Protein AF-A0A7K0SH88-F1 (afdb_monomer_lite)

Secondary structure (DSSP, 8-state):
-----S-THHHHHHHHHHHHHT--B--SSTT-B-THHHHHHHHHHHTTS--EEEEE-SSTT--EEEEE---

Foldseek 3Di:
DPPPPVDCVVVVVVLVVQVVVCVQDCPPDLPGRLCLSVVVSVVVVCPPVPWDWDWDPPDVSRIDIDTDDDD

Structure (mmCIF, N/CA/C/O backbone):
data_AF-A0A7K0SH88-F1
#
_entry.id   AF-A0A7K0SH88-F1
#
loop_
_atom_site.group_PDB
_atom_site.id
_atom_site.type_symbol
_atom_site.label_atom_id
_atom_site.label_alt_id
_atom_site.label_comp_id
_atom_site.label_asym_id
_atom_site.label_entity_id
_atom_site.label_seq_id
_atom_site.pdbx_PDB_ins_code
_atom_site.Cartn_x
_atom_site.Cartn_y
_atom_site.Cartn_z
_atom_site.occupancy
_atom_site.B_iso_or_equiv
_atom_site.auth_seq_id
_atom_site.auth_comp_id
_atom_site.auth_asym_id
_atom_site.auth_atom_id
_atom_site.pdbx_PDB_model_num
ATOM 1 N N . MET A 1 1 ? -20.523 0.735 12.993 1.00 37.12 1 MET A N 1
ATOM 2 C CA . MET A 1 1 ? -20.041 1.311 14.266 1.00 37.12 1 MET A CA 1
ATOM 3 C C . MET A 1 1 ? -18.530 1.280 14.219 1.00 37.12 1 MET A C 1
ATOM 5 O O . MET A 1 1 ? -17.983 0.186 14.166 1.00 37.12 1 MET A O 1
ATOM 9 N N . ALA A 1 2 ? -17.883 2.445 14.150 1.00 49.44 2 ALA A N 1
ATOM 10 C CA . ALA A 1 2 ? -16.435 2.529 14.287 1.00 49.44 2 ALA A CA 1
ATOM 11 C C . ALA A 1 2 ? -16.082 2.055 15.698 1.00 49.44 2 ALA A C 1
ATOM 13 O O . ALA A 1 2 ? -16.623 2.559 16.683 1.00 49.44 2 ALA A O 1
ATOM 14 N N . LYS A 1 3 ? -15.275 1.005 15.784 1.00 54.66 3 LYS A N 1
ATOM 15 C CA . LYS A 1 3 ? -14.805 0.476 17.054 1.00 54.66 3 LYS A CA 1
ATOM 16 C C . LYS A 1 3 ? -13.711 1.433 17.509 1.00 54.66 3 LYS A C 1
ATOM 18 O O . LYS A 1 3 ? -12.597 1.352 17.012 1.00 54.66 3 LYS A O 1
ATOM 23 N N . THR A 1 4 ? -14.040 2.386 18.375 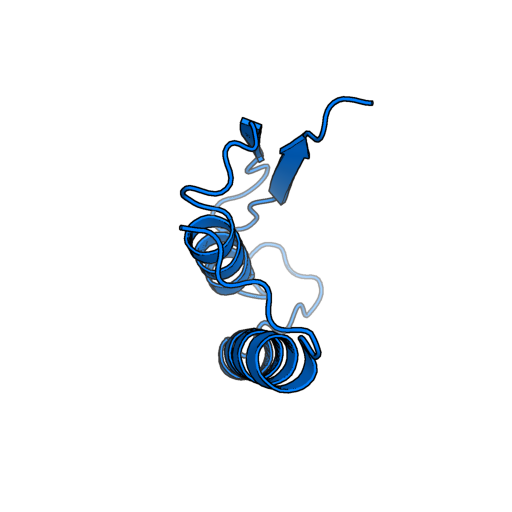1.00 56.75 4 THR A N 1
ATOM 24 C CA . THR A 1 4 ? -13.026 3.231 19.008 1.00 56.75 4 THR A CA 1
ATOM 25 C C . THR A 1 4 ? -12.200 2.320 19.910 1.00 56.75 4 THR A C 1
ATOM 27 O O . THR A 1 4 ? -12.618 1.963 21.009 1.00 56.75 4 THR A O 1
ATOM 30 N N . LEU A 1 5 ? -11.086 1.820 19.385 1.00 60.94 5 LEU A N 1
ATOM 31 C CA . LEU A 1 5 ? -10.048 1.202 20.187 1.00 60.94 5 LEU A CA 1
ATOM 32 C C . LEU A 1 5 ? -9.327 2.357 20.880 1.00 60.94 5 LEU A C 1
ATOM 34 O O . LEU A 1 5 ? -8.625 3.121 20.225 1.00 60.94 5 LEU A O 1
ATOM 38 N N . ASP A 1 6 ? -9.507 2.491 22.194 1.00 76.50 6 ASP A N 1
ATOM 39 C CA . ASP A 1 6 ? -8.763 3.472 23.002 1.00 76.50 6 ASP A CA 1
ATOM 40 C C . ASP A 1 6 ? -7.232 3.240 22.927 1.00 76.50 6 ASP A C 1
ATOM 42 O O . ASP A 1 6 ? -6.448 4.113 23.292 1.00 76.50 6 ASP A O 1
ATOM 46 N N . ASP A 1 7 ? -6.811 2.085 22.391 1.00 87.62 7 ASP A N 1
ATOM 47 C CA . ASP A 1 7 ? -5.447 1.766 21.970 1.00 87.62 7 ASP A CA 1
ATOM 48 C C . ASP A 1 7 ? -5.437 1.090 20.574 1.00 87.62 7 ASP A C 1
ATOM 50 O O . ASP A 1 7 ? -5.831 -0.077 20.458 1.00 87.62 7 ASP A O 1
ATOM 54 N N . PRO A 1 8 ? -4.961 1.766 19.507 1.00 91.25 8 PRO A N 1
ATOM 55 C CA . PRO A 1 8 ? -4.911 1.207 18.156 1.00 91.25 8 PRO A CA 1
ATOM 56 C C . PRO A 1 8 ? -3.727 0.250 17.938 1.00 91.25 8 PRO A C 1
ATOM 58 O O . PRO A 1 8 ? -3.557 -0.267 16.836 1.00 91.25 8 PRO A O 1
ATOM 61 N N . THR A 1 9 ? -2.879 0.003 18.946 1.00 95.50 9 THR A N 1
ATOM 62 C CA . THR A 1 9 ? -1.616 -0.739 18.781 1.00 95.50 9 THR A CA 1
ATOM 63 C C . THR A 1 9 ? -1.818 -2.119 18.162 1.00 95.50 9 THR A C 1
ATOM 65 O O . THR A 1 9 ? -1.054 -2.504 17.275 1.00 95.50 9 THR A O 1
ATOM 68 N N . ALA A 1 10 ? -2.844 -2.862 18.588 1.00 95.38 10 ALA A N 1
ATOM 69 C CA . ALA A 1 10 ? -3.130 -4.187 18.040 1.00 95.38 10 ALA A CA 1
ATOM 70 C C . ALA A 1 10 ? -3.507 -4.118 16.550 1.00 95.38 10 ALA A C 1
ATOM 72 O O . ALA A 1 10 ? -2.899 -4.806 15.733 1.00 95.38 10 ALA A O 1
ATOM 73 N N . GLU A 1 11 ? -4.435 -3.228 16.196 1.00 94.56 11 GLU A N 1
ATOM 74 C CA . GLU A 1 11 ? -4.887 -3.007 14.818 1.00 94.56 11 GLU A CA 1
ATOM 75 C C . GLU A 1 11 ? -3.732 -2.559 13.911 1.00 94.56 11 GLU A C 1
ATOM 77 O O . GLU A 1 11 ? -3.475 -3.165 12.871 1.00 94.56 11 GLU A O 1
ATOM 82 N N . VAL A 1 12 ? -2.964 -1.554 14.338 1.00 96.00 12 VAL A N 1
ATOM 83 C CA . VAL A 1 12 ? -1.798 -1.061 13.591 1.00 96.00 12 VAL A CA 1
ATOM 84 C C . VAL A 1 12 ? -0.758 -2.166 13.410 1.00 96.00 12 VAL A C 1
ATOM 86 O O . VAL A 1 12 ? -0.174 -2.290 12.332 1.00 96.00 12 VAL A O 1
ATOM 89 N N . THR A 1 13 ? -0.534 -2.997 14.432 1.00 97.38 13 THR A N 1
ATOM 90 C CA . THR A 1 13 ? 0.396 -4.131 14.342 1.00 97.38 13 THR A CA 1
ATOM 91 C C . THR A 1 13 ? -0.078 -5.161 13.319 1.00 97.38 13 THR A C 1
ATOM 93 O O . THR A 1 13 ? 0.736 -5.649 12.534 1.00 97.38 13 THR A O 1
ATOM 96 N N . GLU A 1 14 ? -1.371 -5.482 13.285 1.00 97.31 14 GLU A N 1
ATOM 97 C CA . GLU A 1 14 ? -1.950 -6.405 12.301 1.00 97.31 14 GLU A CA 1
ATOM 98 C C . GLU A 1 14 ? -1.788 -5.878 10.870 1.00 97.31 14 GLU A C 1
ATOM 100 O O . GLU A 1 14 ? -1.282 -6.597 10.001 1.00 97.31 14 GLU A O 1
ATOM 105 N N . VAL A 1 15 ? -2.125 -4.605 10.641 1.00 97.38 15 VAL A N 1
ATOM 106 C CA . VAL A 1 15 ? -1.976 -3.946 9.336 1.00 97.38 15 VAL A CA 1
ATOM 107 C C . VAL A 1 15 ? -0.507 -3.924 8.903 1.00 97.38 15 VAL A C 1
ATOM 109 O O . VAL A 1 15 ? -0.178 -4.335 7.788 1.00 97.38 15 VAL A O 1
ATOM 112 N 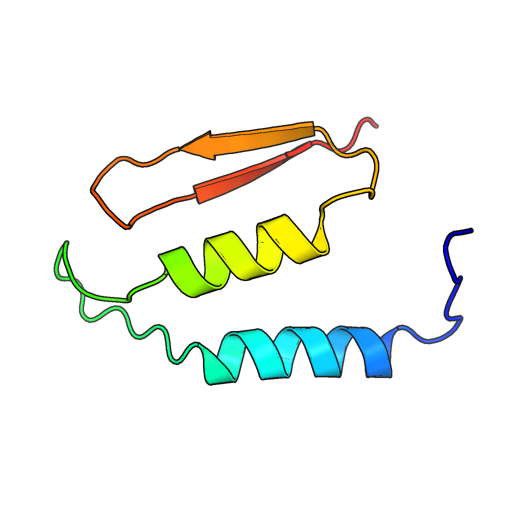N . LEU A 1 16 ? 0.407 -3.524 9.792 1.00 98.31 16 LEU A N 1
ATOM 113 C CA . LEU A 1 16 ? 1.844 -3.484 9.509 1.00 98.31 16 LEU A CA 1
ATOM 114 C C . LEU A 1 16 ? 2.403 -4.870 9.166 1.00 98.31 16 LEU A C 1
ATOM 116 O O . LEU A 1 16 ? 3.166 -5.014 8.208 1.00 98.31 16 LEU A O 1
ATOM 120 N N . GLN A 1 17 ? 2.022 -5.907 9.914 1.00 98.62 17 GLN A N 1
ATOM 121 C CA . GLN A 1 17 ? 2.439 -7.275 9.609 1.00 98.62 17 GLN A CA 1
ATOM 122 C C . GLN A 1 17 ? 1.953 -7.722 8.230 1.00 98.62 17 GLN A C 1
ATOM 124 O O . GLN A 1 17 ? 2.689 -8.414 7.525 1.00 98.62 17 GLN A O 1
ATOM 129 N N . ALA A 1 18 ? 0.742 -7.336 7.833 1.00 98.62 18 ALA A N 1
ATOM 130 C CA . ALA A 1 18 ? 0.202 -7.672 6.526 1.00 98.62 18 ALA A CA 1
ATOM 131 C C . ALA A 1 18 ? 0.990 -6.983 5.388 1.00 98.62 18 ALA A C 1
ATOM 133 O O . ALA A 1 18 ? 1.376 -7.657 4.432 1.00 98.62 18 ALA A O 1
ATOM 134 N N . PHE A 1 19 ? 1.377 -5.709 5.543 1.00 98.38 19 PHE A N 1
ATOM 135 C CA . PHE A 1 19 ? 2.309 -5.042 4.617 1.00 98.38 19 PHE A CA 1
ATOM 136 C C . PHE A 1 19 ? 3.671 -5.742 4.528 1.00 98.38 19 PHE A C 1
ATOM 138 O O . PHE A 1 19 ? 4.186 -5.950 3.430 1.00 98.38 19 PHE A O 1
ATOM 145 N N . ILE A 1 20 ? 4.258 -6.140 5.661 1.00 98.25 20 ILE A N 1
ATOM 146 C CA . ILE A 1 20 ? 5.551 -6.845 5.680 1.00 98.25 20 ILE A CA 1
ATOM 147 C C . ILE A 1 20 ? 5.451 -8.175 4.920 1.00 98.25 20 ILE A C 1
ATOM 149 O O . ILE A 1 20 ? 6.330 -8.503 4.121 1.00 98.25 20 ILE A O 1
ATOM 153 N N . ARG A 1 21 ? 4.363 -8.930 5.115 1.00 98.44 21 ARG A N 1
ATOM 154 C CA . ARG A 1 21 ? 4.133 -10.213 4.430 1.00 98.44 21 ARG A CA 1
ATOM 155 C C . ARG A 1 21 ? 3.915 -10.068 2.925 1.00 98.44 21 ARG A C 1
ATOM 157 O O . ARG A 1 21 ? 4.218 -11.013 2.202 1.00 98.44 21 ARG A O 1
ATOM 164 N N . ASN A 1 22 ? 3.469 -8.907 2.435 1.00 98.31 22 ASN A N 1
ATOM 165 C CA . ASN A 1 22 ? 3.411 -8.646 0.992 1.00 98.31 22 ASN A CA 1
ATOM 166 C C . ASN A 1 22 ? 4.794 -8.679 0.327 1.00 98.31 22 ASN A C 1
ATOM 168 O O . ASN A 1 22 ? 4.854 -8.794 -0.903 1.00 98.31 22 ASN A O 1
ATOM 172 N N . ALA A 1 23 ? 5.876 -8.566 1.112 1.00 97.62 23 ALA A N 1
ATOM 173 C CA . ALA A 1 23 ? 7.261 -8.692 0.667 1.00 97.62 23 ALA A CA 1
ATOM 174 C C . ALA A 1 23 ? 7.551 -7.844 -0.583 1.00 97.62 23 ALA A C 1
ATOM 176 O O . ALA A 1 23 ? 8.136 -8.318 -1.556 1.00 97.62 23 ALA A O 1
ATOM 177 N N . CYS A 1 24 ? 7.067 -6.598 -0.587 1.00 97.12 24 CYS A N 1
ATOM 178 C CA . CYS A 1 24 ? 7.269 -5.698 -1.715 1.00 97.12 24 CYS A CA 1
ATOM 179 C C . CYS A 1 24 ? 8.692 -5.131 -1.670 1.00 97.12 24 CYS A C 1
ATOM 181 O O . CYS A 1 24 ? 9.005 -4.332 -0.789 1.00 97.12 24 CYS A O 1
ATOM 183 N N . VAL A 1 25 ? 9.556 -5.558 -2.595 1.00 96.12 25 VAL A N 1
ATOM 184 C CA . VAL A 1 25 ? 10.974 -5.162 -2.651 1.00 96.12 25 VAL A CA 1
ATOM 185 C C . VAL A 1 25 ? 11.267 -4.519 -4.000 1.00 96.12 25 VAL A C 1
ATOM 187 O O . VAL A 1 25 ? 11.328 -5.202 -5.020 1.00 96.12 25 VAL A O 1
ATOM 190 N N . ASN A 1 26 ? 11.411 -3.197 -4.000 1.00 93.00 26 ASN A N 1
ATOM 191 C CA . ASN A 1 26 ? 11.715 -2.407 -5.189 1.00 93.00 26 ASN A CA 1
ATOM 192 C C . ASN A 1 26 ? 13.234 -2.381 -5.419 1.00 93.00 26 ASN A C 1
ATOM 194 O O . ASN A 1 26 ? 13.970 -1.809 -4.615 1.00 93.00 26 ASN A O 1
ATOM 198 N N . ASP A 1 27 ? 13.693 -2.997 -6.508 1.00 96.44 27 ASP A N 1
ATOM 199 C CA . ASP A 1 27 ? 15.107 -3.023 -6.915 1.00 96.44 27 ASP A CA 1
ATOM 200 C C . ASP A 1 27 ? 15.493 -1.892 -7.891 1.00 96.44 27 ASP A C 1
ATOM 202 O O . ASP A 1 27 ? 16.635 -1.816 -8.342 1.00 96.44 27 ASP A O 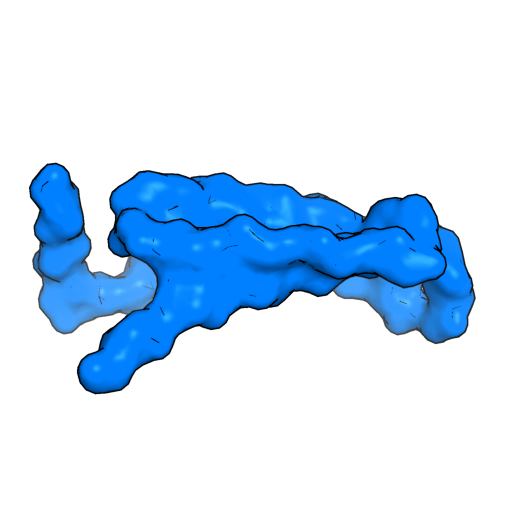1
ATOM 206 N N . GLY A 1 28 ? 14.550 -0.999 -8.204 1.00 94.50 28 GLY A N 1
ATOM 207 C CA . GLY A 1 28 ? 14.721 0.131 -9.114 1.00 94.50 28 GLY A CA 1
ATOM 208 C C . GLY A 1 28 ? 14.287 -0.132 -10.559 1.00 94.50 28 GLY A C 1
ATOM 209 O O . GLY A 1 28 ? 14.267 0.811 -11.351 1.00 94.50 28 GLY A O 1
ATOM 210 N N . THR A 1 29 ? 13.922 -1.364 -10.924 1.00 95.62 29 THR A N 1
ATOM 211 C CA . THR A 1 29 ? 13.375 -1.676 -12.255 1.00 95.62 29 THR A CA 1
ATOM 212 C C . THR A 1 29 ? 11.851 -1.460 -12.326 1.00 95.62 29 THR A C 1
ATOM 214 O O . THR A 1 29 ? 11.171 -1.576 -11.307 1.00 95.62 29 THR A O 1
ATOM 217 N N . PRO A 1 30 ? 11.273 -1.133 -13.504 1.00 93.88 30 PRO A N 1
ATOM 218 C CA .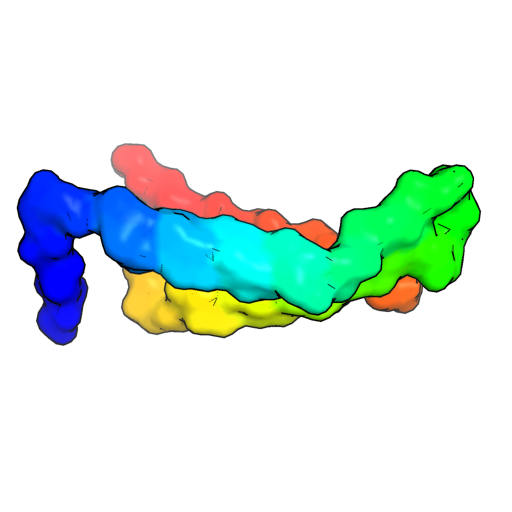 PRO A 1 30 ? 9.839 -0.829 -13.621 1.00 93.88 30 PRO A CA 1
ATOM 219 C C . PRO A 1 30 ? 8.895 -1.963 -13.195 1.00 93.88 30 PRO A C 1
ATOM 221 O O . PRO A 1 30 ? 7.823 -1.686 -12.659 1.00 93.88 30 PRO A O 1
ATOM 224 N N . ASP A 1 31 ? 9.305 -3.214 -13.417 1.00 94.94 31 ASP A N 1
ATOM 225 C CA . ASP A 1 31 ? 8.504 -4.420 -13.171 1.00 94.94 31 ASP A CA 1
ATOM 226 C C . ASP A 1 31 ? 8.750 -5.060 -11.789 1.00 94.94 31 ASP A C 1
ATOM 228 O O . ASP A 1 31 ? 8.157 -6.095 -11.473 1.00 94.94 31 ASP A O 1
ATOM 232 N N . SER A 1 32 ? 9.635 -4.492 -10.957 1.00 94.56 32 SER A N 1
ATOM 233 C CA . SER A 1 32 ? 9.927 -5.026 -9.621 1.00 94.56 32 SER A CA 1
ATOM 234 C C . SER A 1 32 ? 9.005 -4.461 -8.540 1.00 94.56 32 SER A C 1
ATOM 236 O O . SER A 1 32 ? 8.017 -3.780 -8.817 1.00 94.56 32 SER A O 1
ATOM 238 N N . GLY A 1 33 ? 9.282 -4.793 -7.276 1.00 94.75 33 GLY A N 1
ATOM 239 C CA . GLY A 1 33 ? 8.517 -4.291 -6.140 1.00 94.75 33 GLY A CA 1
ATOM 240 C C . GLY A 1 33 ? 7.239 -5.072 -5.885 1.00 94.75 33 GLY A C 1
ATOM 241 O O . GLY A 1 33 ? 7.065 -5.617 -4.798 1.00 94.75 33 GLY A O 1
ATOM 242 N N . GLY A 1 34 ? 6.357 -5.186 -6.877 1.00 96.06 34 GLY A N 1
ATOM 243 C CA . GLY A 1 34 ? 5.037 -5.791 -6.694 1.00 96.06 34 GLY A CA 1
ATOM 244 C C . GLY A 1 34 ? 4.162 -5.005 -5.714 1.00 96.06 34 GLY A C 1
ATOM 245 O O . GLY A 1 34 ? 3.309 -5.596 -5.046 1.00 96.06 34 GLY A O 1
ATOM 246 N N . GLU A 1 35 ? 4.376 -3.687 -5.623 1.00 97.00 35 GLU A N 1
ATOM 247 C CA . GLU A 1 35 ? 3.713 -2.786 -4.677 1.00 97.00 35 GLU A CA 1
ATOM 248 C C . GLU A 1 35 ? 2.192 -2.761 -4.832 1.00 97.00 35 GLU A C 1
ATOM 250 O O . GLU A 1 35 ? 1.504 -2.397 -3.880 1.00 97.00 35 GLU A O 1
ATOM 255 N N . VAL A 1 36 ? 1.651 -3.227 -5.966 1.00 97.25 36 VAL A N 1
ATOM 256 C CA . VAL A 1 36 ? 0.208 -3.429 -6.160 1.00 97.25 36 VAL A CA 1
ATOM 257 C C . VAL A 1 36 ? -0.434 -4.233 -5.025 1.00 97.25 36 VAL A C 1
ATOM 259 O O . VAL A 1 36 ? -1.519 -3.875 -4.591 1.00 97.25 36 VAL A O 1
ATOM 262 N N . ARG A 1 37 ? 0.256 -5.229 -4.439 1.00 97.81 37 ARG A N 1
ATOM 263 C CA . ARG A 1 37 ? -0.271 -5.985 -3.281 1.00 97.81 37 ARG A CA 1
ATOM 264 C C . ARG A 1 37 ? -0.493 -5.095 -2.059 1.00 97.81 37 ARG A C 1
ATOM 266 O O . ARG A 1 37 ? -1.461 -5.264 -1.326 1.00 97.81 37 ARG A O 1
ATOM 273 N N . SER A 1 38 ? 0.419 -4.156 -1.830 1.00 98.00 38 SER A N 1
ATOM 274 C CA . SER A 1 38 ? 0.329 -3.188 -0.736 1.00 98.00 38 SER A CA 1
ATOM 275 C C . SER A 1 38 ? -0.676 -2.078 -1.041 1.00 98.00 38 SER A C 1
ATOM 277 O O . SER A 1 38 ? -1.369 -1.636 -0.128 1.00 98.00 38 SER A O 1
ATOM 279 N N . ALA A 1 39 ? -0.804 -1.671 -2.308 1.00 97.88 39 ALA A N 1
ATOM 280 C CA . ALA A 1 39 ? -1.859 -0.762 -2.747 1.00 97.88 39 ALA A CA 1
ATOM 281 C C . ALA A 1 39 ? -3.252 -1.385 -2.548 1.00 97.88 39 ALA A C 1
ATOM 283 O O . ALA A 1 39 ? -4.112 -0.762 -1.939 1.00 97.88 39 ALA A O 1
ATOM 284 N N . ASP A 1 40 ? -3.458 -2.633 -2.969 1.00 97.69 40 ASP A N 1
ATOM 285 C CA . ASP A 1 40 ? -4.733 -3.336 -2.790 1.00 97.69 40 ASP A CA 1
ATOM 286 C C . ASP A 1 40 ? -5.058 -3.542 -1.300 1.00 97.69 40 ASP A C 1
ATOM 288 O O . ASP A 1 40 ? -6.199 -3.354 -0.878 1.00 97.69 40 ASP A O 1
ATOM 292 N N . LEU A 1 41 ? -4.049 -3.861 -0.478 1.00 98.25 41 LEU A N 1
ATOM 293 C CA . LEU A 1 41 ? -4.208 -3.996 0.971 1.00 98.25 41 LEU A CA 1
ATOM 294 C C . LEU A 1 41 ? -4.671 -2.690 1.623 1.00 98.25 41 LEU A C 1
ATOM 296 O O . LEU A 1 41 ? -5.618 -2.709 2.408 1.00 98.25 41 LEU A O 1
ATOM 300 N N . VAL A 1 42 ? -4.021 -1.560 1.317 1.00 96.94 42 VAL A N 1
ATOM 301 C CA . VAL A 1 42 ? -4.404 -0.272 1.917 1.00 96.94 42 VAL A CA 1
ATOM 302 C C . VAL A 1 42 ? -5.758 0.202 1.408 1.00 96.94 42 VAL A C 1
ATOM 304 O O . VAL A 1 42 ? -6.528 0.760 2.180 1.00 96.94 42 VAL A O 1
ATOM 307 N N . THR A 1 43 ? -6.087 -0.073 0.145 1.00 96.75 43 THR A N 1
ATOM 308 C CA . THR A 1 43 ? -7.421 0.176 -0.399 1.00 96.75 43 THR A CA 1
ATOM 309 C C . THR A 1 43 ? -8.477 -0.578 0.394 1.00 96.75 43 THR A C 1
ATOM 311 O O . THR A 1 43 ? -9.372 0.062 0.933 1.00 96.75 43 THR A O 1
ATOM 314 N N . GLY A 1 44 ? -8.331 -1.896 0.558 1.00 96.25 44 GLY A N 1
ATOM 315 C CA . GLY A 1 44 ? -9.280 -2.700 1.331 1.00 96.25 44 GLY A CA 1
ATOM 316 C C . GLY A 1 44 ? -9.378 -2.281 2.802 1.00 96.25 44 GLY A C 1
ATOM 317 O O . GLY A 1 44 ? -10.452 -2.351 3.390 1.00 96.25 44 GLY A O 1
ATOM 318 N N . TYR A 1 45 ? -8.285 -1.798 3.401 1.00 95.56 45 TYR A N 1
ATOM 319 C CA . TYR A 1 45 ? -8.306 -1.247 4.760 1.00 95.56 45 TYR A CA 1
ATOM 320 C C . TYR A 1 45 ? -9.071 0.085 4.854 1.00 95.56 45 TYR A C 1
ATOM 322 O O . TYR A 1 45 ? -9.759 0.336 5.841 1.00 95.56 45 TYR A O 1
ATOM 330 N N . LEU A 1 46 ? -8.959 0.945 3.838 1.00 94.88 46 LEU A N 1
ATOM 331 C CA . LEU A 1 46 ? -9.630 2.248 3.794 1.00 94.88 46 LEU A CA 1
ATOM 332 C C . LEU A 1 46 ? -11.073 2.164 3.272 1.00 94.88 46 LEU A C 1
ATOM 334 O O . LEU A 1 46 ? -11.836 3.120 3.434 1.00 94.88 46 LEU A O 1
ATOM 338 N N . GLU A 1 47 ? -11.478 1.055 2.660 1.00 92.00 47 GLU A N 1
ATOM 339 C CA . GLU A 1 47 ? -12.860 0.828 2.242 1.00 92.00 47 GLU A CA 1
ATOM 340 C C . GLU A 1 47 ? -13.833 0.974 3.425 1.00 92.00 47 GLU A C 1
ATOM 342 O O . GLU A 1 47 ? -13.613 0.485 4.530 1.00 92.00 47 GLU A O 1
ATOM 347 N N . GLY A 1 48 ? -14.939 1.689 3.205 1.00 88.44 48 GLY A N 1
ATOM 348 C CA . GLY A 1 48 ? -15.955 1.914 4.240 1.00 88.44 48 GLY A CA 1
ATOM 349 C C . GLY A 1 48 ? -15.606 2.979 5.290 1.00 88.44 48 GLY A C 1
ATOM 350 O O . GLY A 1 48 ? -16.443 3.262 6.146 1.00 88.44 48 GLY A O 1
ATOM 351 N N . SER A 1 49 ? -14.435 3.622 5.202 1.00 90.62 49 SER A N 1
ATOM 352 C CA . SER A 1 49 ? -14.052 4.759 6.062 1.00 90.62 49 SER A CA 1
ATOM 353 C C . SER A 1 49 ? -14.788 6.068 5.737 1.00 90.62 49 SER A C 1
ATOM 355 O O . SER A 1 49 ? -14.783 6.994 6.544 1.00 90.62 49 SER A O 1
ATOM 357 N N . GLY A 1 50 ? -15.426 6.151 4.564 1.00 93.50 50 GLY A N 1
ATOM 358 C CA . GLY A 1 50 ? -16.049 7.375 4.049 1.00 93.50 50 GLY A CA 1
ATOM 359 C C . GLY A 1 50 ? -15.075 8.330 3.350 1.00 93.50 50 GLY A C 1
ATOM 360 O O . GLY A 1 50 ? -15.501 9.394 2.912 1.00 93.50 50 GLY A O 1
ATOM 361 N N . LEU A 1 51 ? -13.798 7.954 3.226 1.00 95.31 51 LEU A N 1
ATOM 362 C CA . LEU A 1 51 ? -12.794 8.719 2.490 1.00 95.31 51 LEU A CA 1
ATOM 363 C C . LEU A 1 51 ? -12.994 8.592 0.978 1.00 95.31 51 LEU A C 1
ATOM 365 O O . LEU A 1 51 ? -13.312 7.516 0.465 1.00 95.31 51 LEU A O 1
ATOM 369 N N . GLU A 1 52 ? -12.750 9.684 0.259 1.00 95.38 52 GLU A N 1
ATOM 370 C CA . GLU A 1 52 ? -12.647 9.647 -1.197 1.00 95.38 52 GLU A CA 1
ATOM 371 C C . GLU A 1 52 ? -11.290 9.048 -1.588 1.00 95.38 52 GLU A C 1
ATOM 373 O O . GLU A 1 52 ? -10.245 9.554 -1.165 1.00 95.38 52 GLU A O 1
ATOM 378 N N . LEU A 1 53 ? -11.319 7.969 -2.379 1.00 96.06 53 LEU A N 1
ATOM 379 C CA . LEU A 1 53 ? -10.130 7.270 -2.865 1.00 96.06 53 LEU A CA 1
ATOM 380 C C . LEU A 1 53 ? -9.956 7.468 -4.374 1.00 96.06 53 LEU A C 1
ATOM 382 O O . LEU A 1 53 ? -10.869 7.193 -5.152 1.00 96.06 53 LEU A O 1
ATOM 386 N N . GLU A 1 54 ? -8.756 7.869 -4.787 1.00 96.88 54 GLU A N 1
ATOM 387 C CA . GLU A 1 54 ? -8.335 7.922 -6.188 1.00 96.88 54 GLU A CA 1
ATOM 388 C C . GLU A 1 54 ? -7.121 7.019 -6.437 1.00 96.88 54 GLU A C 1
ATOM 390 O O . GLU A 1 54 ? -6.293 6.789 -5.550 1.00 96.88 54 GLU A O 1
ATOM 395 N N . TYR A 1 55 ? -6.992 6.538 -7.675 1.00 96.81 55 TYR A N 1
ATOM 396 C CA . TYR A 1 55 ? -5.932 5.621 -8.090 1.00 96.81 55 TYR A CA 1
ATOM 397 C C . TYR A 1 55 ? -5.183 6.161 -9.299 1.00 96.81 55 TYR A C 1
ATOM 399 O O . TYR A 1 55 ? -5.792 6.590 -10.278 1.00 96.81 55 TYR A O 1
ATOM 407 N N . TYR A 1 5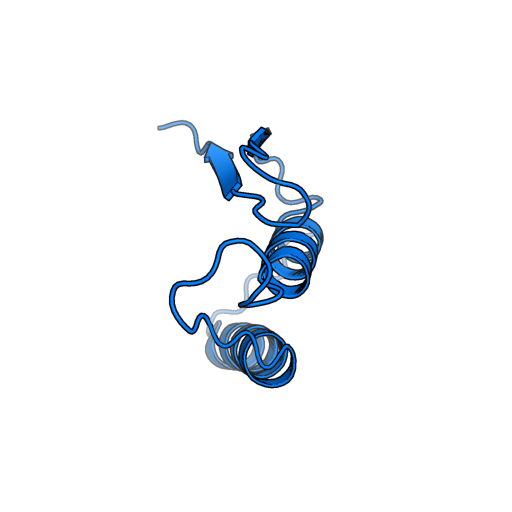6 ? -3.858 6.061 -9.255 1.00 97.88 56 TYR A N 1
ATOM 408 C CA . TYR A 1 56 ? -2.986 6.455 -10.357 1.00 97.88 56 TYR A CA 1
ATOM 409 C C . TYR A 1 56 ? -2.008 5.325 -10.657 1.00 97.88 56 TYR A C 1
ATOM 411 O O . TYR A 1 56 ? -1.292 4.882 -9.764 1.00 97.88 56 TYR A O 1
ATOM 419 N N . GLU A 1 57 ? -1.967 4.861 -11.906 1.00 96.38 57 GLU A N 1
ATOM 420 C CA . GLU A 1 57 ? -1.138 3.723 -12.324 1.00 96.38 57 GLU A CA 1
ATOM 421 C C . GLU A 1 57 ? -0.273 4.105 -13.542 1.00 96.38 57 GLU A C 1
ATOM 423 O O . GLU A 1 57 ? -0.658 3.854 -14.683 1.00 96.38 57 GLU A O 1
ATOM 428 N N . PRO A 1 58 ? 0.883 4.771 -13.334 1.00 94.94 58 PRO A N 1
ATOM 429 C CA . PRO A 1 58 ? 1.795 5.179 -14.413 1.00 94.94 58 PRO A CA 1
ATOM 430 C C . PRO A 1 58 ? 2.442 4.016 -15.180 1.00 94.94 58 PRO A C 1
ATOM 432 O O . PRO A 1 58 ? 2.961 4.218 -16.275 1.00 94.94 58 PRO A O 1
ATOM 435 N N . HIS A 1 59 ? 2.452 2.816 -14.603 1.00 95.38 59 HIS A N 1
ATOM 436 C CA . HIS A 1 59 ? 2.975 1.592 -15.199 1.00 95.38 59 HIS A CA 1
ATOM 437 C C . HIS A 1 59 ? 2.193 0.404 -14.619 1.00 95.38 59 HIS A C 1
ATOM 439 O O . HIS A 1 59 ? 1.841 0.472 -13.437 1.00 95.38 59 HIS A O 1
ATOM 445 N N . PRO A 1 60 ? 1.925 -0.674 -15.383 1.00 95.38 60 PRO A N 1
ATOM 446 C CA . PRO A 1 60 ? 1.236 -1.852 -14.860 1.00 95.38 60 PRO A CA 1
ATOM 447 C C . PRO A 1 60 ? 1.823 -2.325 -13.524 1.00 95.38 60 PRO A C 1
ATOM 449 O O . PRO A 1 60 ? 3.034 -2.512 -13.404 1.00 95.38 60 PRO A O 1
ATOM 452 N N . GLY A 1 61 ? 0.974 -2.465 -12.506 1.00 94.38 61 GLY A N 1
ATOM 453 C CA . GLY A 1 61 ? 1.364 -2.891 -11.158 1.00 94.38 61 GLY A CA 1
ATOM 454 C C . GLY A 1 61 ? 2.006 -1.806 -10.280 1.00 94.38 61 GLY A C 1
ATOM 455 O O . GLY A 1 61 ? 2.333 -2.077 -9.125 1.00 94.38 61 GLY A O 1
ATOM 456 N N . ARG A 1 62 ? 2.159 -0.572 -10.776 1.00 95.81 62 ARG A N 1
ATOM 457 C CA . ARG A 1 62 ? 2.753 0.568 -10.054 1.00 95.81 62 ARG A CA 1
ATOM 458 C C . ARG A 1 62 ? 1.663 1.559 -9.644 1.00 95.81 62 ARG A C 1
ATOM 460 O O . ARG A 1 62 ? 1.633 2.682 -10.135 1.00 95.81 62 ARG A O 1
ATOM 467 N N . ARG A 1 63 ? 0.741 1.131 -8.776 1.00 96.31 63 ARG A N 1
ATOM 468 C CA . ARG A 1 63 ? -0.405 1.944 -8.336 1.00 96.31 63 ARG A CA 1
ATOM 469 C C . ARG A 1 63 ? -0.077 2.815 -7.120 1.00 96.31 63 ARG A C 1
ATOM 471 O O . ARG A 1 63 ? 0.384 2.310 -6.101 1.00 96.31 63 ARG A O 1
ATOM 478 N N . SER A 1 64 ? -0.436 4.091 -7.200 1.00 96.69 64 SER A N 1
ATOM 479 C CA . SER A 1 64 ? -0.586 4.996 -6.056 1.00 96.69 64 SER A CA 1
ATOM 480 C C . SER A 1 64 ? -2.052 5.064 -5.624 1.00 96.69 64 SER A C 1
ATOM 482 O O . SER A 1 64 ? -2.938 5.150 -6.477 1.00 96.69 64 SER A O 1
ATOM 484 N N . VAL A 1 65 ? -2.297 5.063 -4.311 1.00 97.62 65 VAL A N 1
ATOM 485 C CA . VAL A 1 65 ? -3.619 5.277 -3.697 1.00 9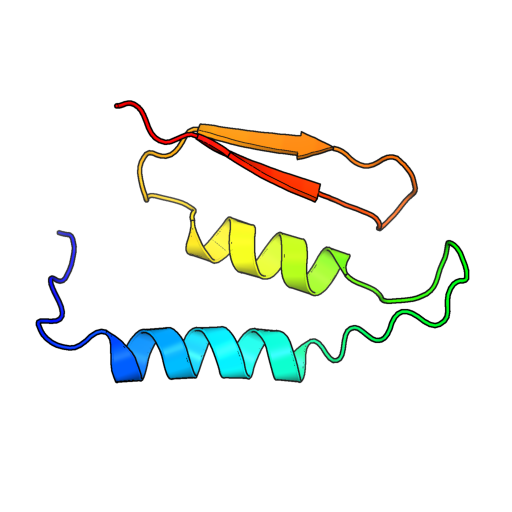7.62 65 VAL A CA 1
ATOM 486 C C . VAL A 1 65 ? -3.617 6.647 -3.026 1.00 97.62 65 VAL A C 1
ATOM 488 O O . VAL A 1 65 ? -2.757 6.923 -2.191 1.00 97.62 65 VAL A O 1
ATOM 491 N N . LEU A 1 66 ? -4.561 7.505 -3.395 1.00 97.00 66 LEU A N 1
ATOM 492 C CA . LEU A 1 66 ? -4.747 8.830 -2.813 1.00 97.00 66 LEU A CA 1
ATOM 493 C C . LEU A 1 66 ? -6.040 8.826 -1.996 1.00 97.00 66 LEU A C 1
ATOM 495 O O . LEU A 1 66 ? -7.094 8.536 -2.547 1.00 97.00 66 LEU A O 1
ATOM 499 N N . ALA A 1 67 ? -5.959 9.154 -0.706 1.00 96.50 67 ALA A N 1
ATOM 500 C CA . ALA A 1 67 ? -7.118 9.283 0.176 1.00 96.50 67 ALA A CA 1
ATOM 501 C C . ALA A 1 67 ? -7.285 10.741 0.618 1.00 96.50 67 ALA A C 1
ATOM 503 O O . ALA A 1 67 ? -6.306 11.371 1.028 1.00 96.50 67 ALA A O 1
ATOM 504 N N . LYS A 1 68 ? -8.507 11.276 0.546 1.00 95.56 68 LYS A N 1
ATOM 505 C CA . LYS A 1 68 ? -8.814 12.666 0.921 1.00 95.56 68 LYS A CA 1
ATOM 506 C C . LYS A 1 68 ? -9.589 12.731 2.233 1.00 95.56 68 LYS A C 1
ATOM 508 O O . LYS A 1 68 ? -10.558 11.999 2.416 1.00 95.56 68 LYS A O 1
ATOM 513 N N . ILE A 1 69 ? -9.165 13.633 3.116 1.00 93.44 69 ILE A N 1
ATOM 514 C CA . ILE A 1 69 ? -9.826 13.963 4.382 1.00 93.44 69 ILE A CA 1
ATOM 515 C C . ILE A 1 69 ? -10.151 15.456 4.335 1.00 93.44 69 ILE A C 1
ATOM 517 O O . ILE A 1 69 ? -9.237 16.270 4.195 1.00 93.44 69 ILE A O 1
ATOM 521 N N . GLU A 1 70 ? -11.432 15.804 4.437 1.00 90.62 70 GLU A N 1
ATOM 522 C CA . GLU A 1 70 ? -11.873 17.199 4.543 1.00 90.62 70 GLU A CA 1
ATOM 523 C C . GLU A 1 70 ? -11.451 17.804 5.893 1.00 90.62 70 GLU A C 1
ATOM 525 O O . GLU A 1 70 ? -11.424 17.107 6.912 1.00 90.62 70 GLU A O 1
ATOM 530 N N . GLY A 1 71 ? -11.106 19.095 5.881 1.00 83.44 71 GLY A N 1
ATOM 531 C CA . GLY A 1 71 ? -10.673 19.864 7.056 1.00 83.44 71 GLY A CA 1
ATOM 532 C C . GLY A 1 71 ? -11.784 20.671 7.711 1.00 83.44 71 GLY A C 1
ATOM 533 O O . GLY A 1 71 ? -12.728 21.078 6.999 1.00 83.44 71 GLY A O 1
#

pLDDT: mean 92.22, std 11.86, range [37.12, 98.62]

Radius of gyration: 14.2 Å; chains: 1; bounding box: 35×30×38 Å

Sequence (71 aa):
MAKTLDDPTAEVTEVLQAFIRNACVNDGTPDSGGEVRSADLVTGYLEGSGLELEYYEPHPGRRSVLAKIEG